Protein AF-A0A8S2TZI8-F1 (afdb_monomer)

Mean predicted aligned error: 6.49 Å

Radius of gyration: 13.8 Å; Cα contacts (8 Å, |Δi|>4): 81; chains: 1; bounding box: 25×33×37 Å

Nearest PDB structures (foldseek):
  5opt-assembly1_g  TM=2.236E-01  e=5.067E+00  Trypanosoma cruzi strain CL Brener
  7ase-assembly1_g  TM=2.285E-01  e=6.139E+00  Trypanosoma cruzi
  5t2a-assembly1_AR  TM=2.295E-01  e=6.978E+00  Leishmania donovani

pLDDT: mean 83.69, std 10.49, range [52.66, 94.88]

Structure (mmCIF, N/CA/C/O backbone):
data_AF-A0A8S2TZI8-F1
#
_entry.id   AF-A0A8S2TZI8-F1
#
loop_
_atom_site.group_PDB
_atom_site.id
_atom_site.type_symbol
_atom_site.label_atom_id
_atom_site.label_alt_id
_atom_site.label_comp_id
_atom_site.label_asym_id
_atom_site.label_entity_id
_atom_site.label_seq_id
_atom_site.pdbx_PDB_ins_code
_atom_site.Cartn_x
_atom_site.Cartn_y
_atom_site.Cartn_z
_atom_site.occupancy
_atom_site.B_iso_or_equiv
_atom_site.auth_seq_id
_atom_site.auth_comp_id
_atom_site.auth_asym_id
_atom_site.auth_atom_id
_atom_site.pdbx_PDB_model_num
ATOM 1 N N . CYS A 1 1 ? -6.009 -9.394 0.214 1.00 64.81 1 CYS A N 1
ATOM 2 C CA . CYS A 1 1 ? -4.990 -10.026 1.092 1.00 64.81 1 CYS A CA 1
ATOM 3 C C . CYS A 1 1 ? -5.262 -9.645 2.561 1.00 64.81 1 CYS A C 1
ATOM 5 O O . CYS A 1 1 ? -5.816 -8.570 2.786 1.00 64.81 1 CYS A O 1
ATOM 7 N N . ARG A 1 2 ? -4.948 -10.501 3.553 1.00 80.88 2 ARG A N 1
ATOM 8 C CA . ARG A 1 2 ? -5.078 -10.174 4.993 1.00 80.88 2 ARG A CA 1
ATOM 9 C C . ARG A 1 2 ? -3.708 -10.155 5.652 1.00 80.88 2 ARG A C 1
ATOM 11 O O . ARG A 1 2 ? -3.013 -11.163 5.622 1.00 80.88 2 ARG A O 1
ATOM 18 N N . LEU A 1 3 ? -3.364 -9.043 6.287 1.00 84.25 3 LEU A N 1
ATOM 19 C CA . LEU A 1 3 ? -2.047 -8.828 6.881 1.00 84.25 3 LEU A CA 1
ATOM 20 C C . LEU A 1 3 ? 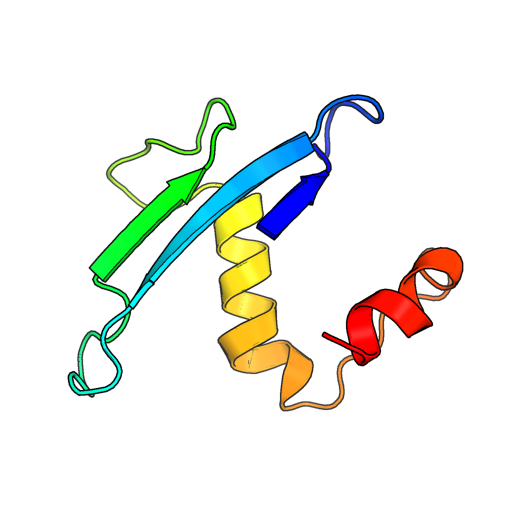-2.166 -8.636 8.386 1.00 84.25 3 LEU A C 1
ATOM 22 O O . LEU A 1 3 ? -3.152 -8.100 8.899 1.00 84.25 3 LEU A O 1
ATOM 26 N N . HIS A 1 4 ? -1.167 -9.135 9.095 1.00 85.44 4 HIS A N 1
ATOM 27 C CA . HIS A 1 4 ? -1.169 -9.170 10.544 1.00 85.44 4 HIS A CA 1
ATOM 28 C C . HIS A 1 4 ? -0.887 -7.794 11.139 1.00 85.44 4 HIS A C 1
ATOM 30 O O . HIS A 1 4 ? -0.027 -7.065 10.647 1.00 85.44 4 HIS A O 1
ATOM 36 N N . SER A 1 5 ? -1.580 -7.443 12.222 1.00 80.69 5 SER A N 1
ATOM 37 C CA . SER A 1 5 ? -1.259 -6.223 12.953 1.00 80.69 5 SER A CA 1
ATOM 38 C C . SER A 1 5 ? 0.114 -6.343 13.603 1.00 80.69 5 SER A C 1
ATOM 40 O O . SER A 1 5 ? 0.388 -7.294 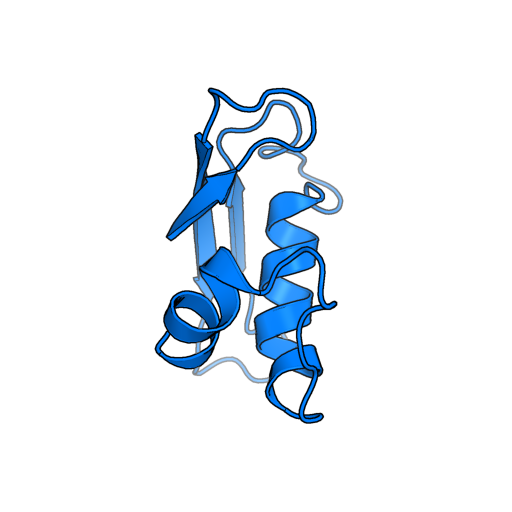14.331 1.00 80.69 5 SER A O 1
ATOM 42 N N . ARG A 1 6 ? 0.947 -5.311 13.453 1.00 78.19 6 ARG A N 1
ATOM 43 C CA . ARG A 1 6 ? 2.212 -5.218 14.197 1.00 78.19 6 ARG A CA 1
ATOM 44 C C . ARG A 1 6 ? 2.020 -5.141 15.718 1.00 78.19 6 ARG A C 1
ATOM 46 O O . ARG A 1 6 ? 2.922 -5.502 16.464 1.00 78.19 6 ARG A O 1
ATOM 53 N N . HIS A 1 7 ? 0.867 -4.648 16.172 1.00 82.38 7 HIS A N 1
ATOM 54 C CA . HIS A 1 7 ? 0.602 -4.363 17.585 1.00 82.38 7 HIS A CA 1
ATOM 55 C C . HIS A 1 7 ? -0.212 -5.448 18.292 1.00 82.38 7 HIS A C 1
ATOM 57 O O . HIS A 1 7 ? -0.255 -5.466 19.517 1.00 82.38 7 HIS A O 1
ATOM 63 N N . SER A 1 8 ? -0.872 -6.335 17.546 1.00 84.25 8 SER A N 1
ATOM 64 C CA . SER A 1 8 ? -1.731 -7.371 18.115 1.00 84.25 8 SER A CA 1
ATOM 65 C C . SER A 1 8 ? -1.633 -8.652 17.309 1.00 84.25 8 SER A C 1
ATOM 67 O O . SER A 1 8 ? -1.967 -8.677 16.124 1.00 84.25 8 SER A O 1
ATOM 69 N N . ASN A 1 9 ? -1.240 -9.741 17.975 1.00 78.44 9 ASN A N 1
ATOM 70 C CA . ASN A 1 9 ? -1.069 -11.013 17.292 1.00 78.44 9 ASN A CA 1
ATOM 71 C C . ASN A 1 9 ? -2.411 -11.719 16.957 1.00 78.44 9 ASN A C 1
ATOM 73 O O . ASN A 1 9 ? -2.413 -12.745 16.284 1.00 78.44 9 ASN A O 1
ATOM 77 N N . SER A 1 10 ? -3.551 -11.194 17.411 1.00 84.94 10 SER A N 1
ATOM 78 C CA . SER A 1 10 ? -4.886 -11.727 17.096 1.00 84.94 10 SER A CA 1
ATOM 79 C C . SER A 1 10 ? -5.591 -10.959 15.977 1.00 84.94 10 SER A C 1
ATOM 81 O O . SER A 1 10 ? -6.622 -11.401 15.473 1.00 84.94 10 SER A O 1
ATOM 83 N N . THR A 1 11 ? -5.053 -9.805 15.576 1.00 86.19 11 THR A N 1
ATOM 84 C CA . THR A 1 11 ? -5.729 -8.890 14.657 1.00 86.19 11 THR A CA 1
ATOM 85 C C . THR A 1 11 ? -5.127 -8.977 13.264 1.00 86.19 11 THR A C 1
ATOM 87 O O . THR A 1 11 ? -3.920 -8.829 13.081 1.00 86.19 11 THR A O 1
ATOM 90 N N . ARG A 1 12 ? -5.990 -9.158 12.264 1.00 88.25 12 ARG A N 1
ATOM 91 C CA . ARG A 1 12 ? -5.627 -9.129 10.847 1.00 88.25 12 ARG A CA 1
ATOM 92 C C . ARG A 1 12 ? -6.485 -8.100 10.130 1.00 88.25 12 ARG A C 1
ATOM 94 O O . ARG A 1 12 ? -7.689 -8.045 10.362 1.00 88.25 12 ARG A O 1
ATOM 101 N N . TYR A 1 13 ? -5.869 -7.317 9.258 1.00 89.44 13 TYR A N 1
ATOM 102 C CA . TYR A 1 13 ? -6.542 -6.286 8.481 1.00 89.44 13 TYR A CA 1
ATOM 103 C C . TYR A 1 13 ? -6.656 -6.717 7.028 1.00 89.44 13 TYR A C 1
ATOM 105 O O . TYR A 1 13 ? -5.699 -7.242 6.454 1.00 89.44 13 TYR A O 1
ATOM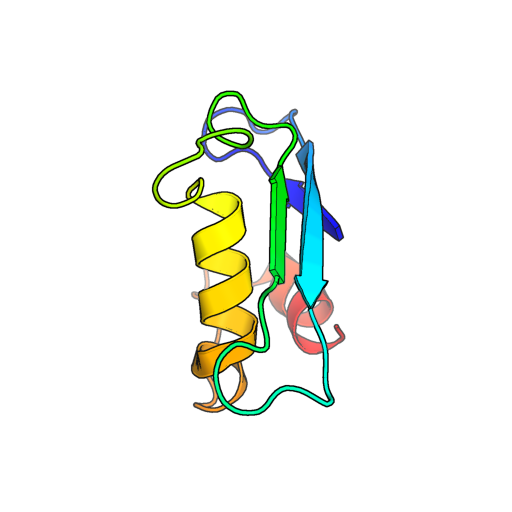 113 N N . PHE A 1 14 ? -7.816 -6.471 6.423 1.00 91.19 14 PHE A N 1
ATOM 114 C CA . PHE A 1 14 ? -7.933 -6.535 4.973 1.00 91.19 14 PHE A CA 1
ATOM 115 C C . PHE A 1 14 ? -7.209 -5.353 4.334 1.00 91.19 14 PHE A C 1
ATOM 117 O O . PHE A 1 14 ? -7.239 -4.229 4.853 1.00 91.19 14 PHE A O 1
ATOM 124 N N . ILE A 1 15 ? -6.549 -5.653 3.220 1.00 91.12 15 ILE A N 1
ATOM 125 C CA . ILE A 1 15 ? -5.753 -4.714 2.443 1.00 91.12 15 ILE A CA 1
ATOM 126 C C . ILE A 1 15 ? -6.139 -4.820 0.977 1.00 91.12 15 ILE A C 1
ATOM 128 O O . ILE A 1 15 ? -6.168 -5.932 0.429 1.00 91.12 15 ILE A O 1
ATOM 132 N N . CYS A 1 16 ? -6.371 -3.655 0.376 1.00 90.94 16 CYS A N 1
ATOM 133 C CA . CYS A 1 16 ? -6.647 -3.474 -1.039 1.00 90.94 16 CYS A CA 1
ATOM 134 C C . CYS A 1 16 ? -5.750 -2.365 -1.595 1.00 90.94 16 CYS A C 1
ATOM 136 O O . CYS A 1 16 ? -5.574 -1.325 -0.959 1.00 90.94 16 CYS A O 1
ATOM 138 N N . VAL A 1 17 ? -5.211 -2.602 -2.785 1.00 90.88 17 VAL A N 1
ATOM 139 C CA . VAL A 1 17 ? -4.533 -1.600 -3.606 1.00 90.88 17 VAL A CA 1
ATOM 140 C C . VAL A 1 17 ? -5.255 -1.615 -4.940 1.00 90.88 17 VAL A C 1
ATOM 142 O O . VAL A 1 17 ? -5.389 -2.678 -5.547 1.00 90.88 17 VAL A O 1
ATOM 145 N N . GLN A 1 18 ? -5.778 -0.466 -5.342 1.00 92.00 18 GLN A N 1
ATOM 146 C CA . GLN A 1 18 ? -6.347 -0.284 -6.663 1.00 92.00 18 GLN A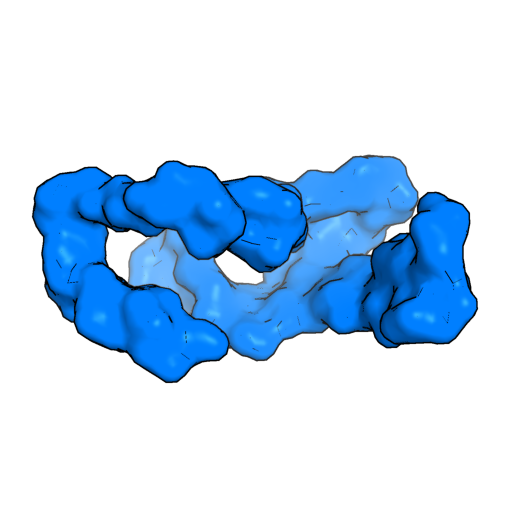 CA 1
ATOM 147 C C . GLN A 1 18 ? -5.225 0.154 -7.591 1.00 92.00 18 GLN A C 1
ATOM 149 O O . GLN A 1 18 ? -4.529 1.132 -7.313 1.00 92.00 18 GLN A O 1
ATOM 154 N N . TYR A 1 19 ? -5.057 -0.584 -8.678 1.00 92.31 19 TYR A N 1
ATOM 155 C CA . TYR A 1 19 ? -4.042 -0.298 -9.669 1.00 92.31 19 TYR A CA 1
ATOM 156 C C . TYR A 1 19 ? -4.614 -0.438 -11.077 1.00 92.31 19 TYR A C 1
ATOM 158 O O . TYR A 1 19 ? -5.589 -1.162 -11.287 1.00 92.31 19 TYR A O 1
ATOM 166 N N . ASP A 1 20 ? -4.014 0.291 -12.005 1.00 94.62 20 ASP A N 1
ATOM 167 C CA . ASP A 1 20 ? -4.299 0.268 -13.429 1.00 94.62 20 ASP A CA 1
ATOM 168 C C . ASP A 1 20 ? -3.023 -0.147 -14.159 1.00 94.62 20 ASP A C 1
ATOM 170 O O . ASP A 1 20 ? -2.000 0.525 -14.064 1.00 94.62 20 ASP A O 1
ATOM 174 N N . GLU A 1 21 ? -3.071 -1.282 -14.852 1.00 90.19 21 GLU A N 1
ATOM 175 C CA . GLU A 1 21 ? -1.926 -1.805 -15.607 1.00 90.19 21 GLU A CA 1
ATOM 176 C C . GLU A 1 21 ? -1.666 -1.019 -16.898 1.00 90.19 21 GLU A C 1
ATOM 178 O O . GLU A 1 21 ? -0.605 -1.170 -17.496 1.00 90.19 21 GLU A O 1
ATOM 183 N N . THR A 1 22 ? -2.627 -0.204 -17.342 1.00 94.88 22 THR A N 1
ATOM 184 C CA . THR A 1 22 ? -2.527 0.568 -18.588 1.00 94.88 22 THR A CA 1
ATOM 185 C C . THR A 1 22 ? -1.926 1.958 -18.397 1.00 94.88 22 THR A C 1
ATOM 187 O O . THR A 1 22 ? -1.520 2.580 -19.377 1.00 94.88 22 THR A O 1
ATOM 190 N N . ASP A 1 23 ? -1.851 2.440 -17.156 1.00 93.31 23 ASP A N 1
ATOM 191 C CA . ASP A 1 23 ? -1.270 3.738 -16.823 1.00 93.31 23 ASP A CA 1
ATOM 192 C C . ASP A 1 23 ? 0.191 3.574 -16.387 1.00 93.31 23 ASP A C 1
ATOM 194 O O . ASP A 1 23 ? 0.478 3.075 -15.299 1.00 93.31 23 ASP A O 1
ATOM 198 N N . GLU A 1 24 ? 1.121 3.982 -17.250 1.00 90.00 24 GLU A N 1
ATOM 199 C CA . GLU A 1 24 ? 2.562 3.852 -17.002 1.00 90.00 24 GLU A CA 1
ATOM 200 C C . GLU A 1 24 ? 3.114 4.914 -16.034 1.00 90.00 24 GLU A C 1
ATOM 202 O O . GLU A 1 24 ? 4.120 4.668 -15.368 1.00 90.00 24 GLU A O 1
ATOM 207 N N . GLU A 1 25 ? 2.462 6.074 -15.925 1.00 91.31 25 GLU A N 1
ATOM 208 C CA . GLU A 1 25 ? 2.943 7.203 -15.118 1.00 91.31 25 GLU A CA 1
ATOM 209 C C . GLU A 1 25 ? 2.448 7.100 -13.670 1.00 91.31 25 GLU A C 1
ATOM 211 O O . GLU A 1 25 ? 3.208 7.305 -12.719 1.00 91.31 25 GLU A O 1
ATOM 216 N N . GLU A 1 26 ? 1.175 6.740 -13.482 1.00 90.69 26 GLU A N 1
ATOM 217 C CA . GLU A 1 26 ? 0.546 6.629 -12.165 1.00 90.69 26 GLU A CA 1
ATOM 218 C C . GLU A 1 26 ? -0.314 5.355 -12.051 1.00 90.69 26 GLU A C 1
ATOM 220 O O . GLU A 1 26 ? -1.542 5.430 -11.940 1.00 90.69 26 GLU A O 1
ATOM 225 N N . PRO A 1 27 ? 0.297 4.156 -12.037 1.00 91.44 27 PRO A N 1
ATOM 226 C CA . PRO A 1 27 ? -0.445 2.896 -12.011 1.00 91.44 27 PRO A CA 1
ATOM 227 C C . PRO A 1 27 ? -1.208 2.665 -10.703 1.00 91.44 27 PRO A C 1
ATOM 229 O O . PRO A 1 27 ? -2.194 1.940 -10.693 1.00 91.44 27 PRO A O 1
ATOM 232 N N . ILE A 1 28 ? -0.790 3.243 -9.572 1.00 90.81 28 ILE A N 1
ATOM 233 C CA . ILE A 1 28 ? -1.450 3.040 -8.271 1.00 90.81 28 ILE A CA 1
ATOM 234 C C . ILE A 1 28 ? -2.488 4.142 -8.043 1.00 90.81 28 ILE A C 1
ATOM 236 O O . ILE A 1 28 ? -2.124 5.276 -7.756 1.00 90.81 28 ILE A O 1
ATOM 240 N N . LYS A 1 29 ? -3.778 3.801 -8.131 1.00 92.00 29 LYS A N 1
ATOM 241 C CA . LYS A 1 29 ? -4.885 4.774 -8.106 1.00 92.00 29 LYS A CA 1
ATOM 242 C C . LYS A 1 29 ? -5.425 5.063 -6.714 1.00 92.00 29 LYS A C 1
ATOM 244 O O . LYS A 1 29 ? -5.770 6.197 -6.406 1.00 92.00 29 LYS A O 1
ATOM 249 N N . ASP A 1 30 ? -5.530 4.035 -5.880 1.00 91.19 30 ASP A N 1
ATOM 250 C CA . ASP A 1 30 ? -6.044 4.176 -4.519 1.00 91.19 30 ASP A CA 1
ATOM 251 C C . ASP A 1 30 ? -5.559 3.021 -3.639 1.00 91.19 30 ASP A C 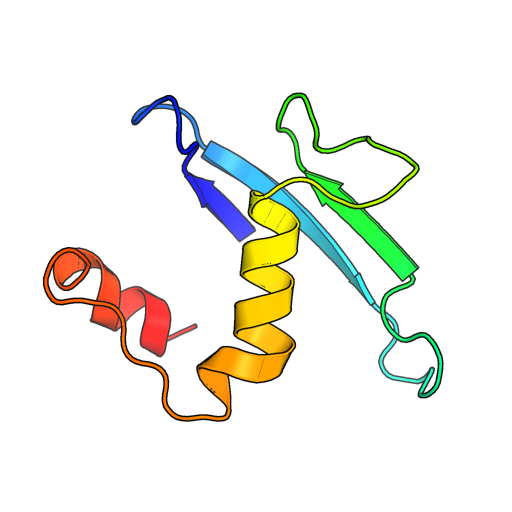1
ATOM 253 O O . ASP A 1 30 ? -5.097 1.976 -4.112 1.00 91.19 30 ASP A O 1
ATOM 257 N N . HIS A 1 31 ? -5.665 3.188 -2.329 1.00 90.81 31 HIS A N 1
ATOM 258 C CA . HIS A 1 31 ? -5.320 2.164 -1.369 1.00 90.81 31 HIS A CA 1
ATOM 259 C C . HIS A 1 31 ? -6.226 2.215 -0.143 1.00 90.81 31 HIS A C 1
ATOM 261 O O . HIS A 1 31 ? -6.627 3.266 0.346 1.00 90.81 31 HIS A O 1
ATOM 267 N N . TYR A 1 32 ? -6.501 1.042 0.421 1.00 92.31 32 TYR A N 1
ATOM 268 C CA . TYR A 1 32 ? -7.299 0.943 1.631 1.00 92.31 32 TYR A CA 1
ATOM 269 C C . TYR A 1 32 ? -6.785 -0.151 2.553 1.00 92.31 32 TYR A C 1
ATOM 271 O O . TYR A 1 32 ? -6.547 -1.295 2.150 1.00 92.31 32 TYR A O 1
ATOM 279 N N . CYS A 1 33 ? -6.682 0.183 3.836 1.00 92.06 33 CYS A N 1
ATOM 280 C CA . CYS A 1 33 ? -6.442 -0.790 4.888 1.00 92.06 33 CYS A CA 1
ATOM 281 C C . CYS A 1 33 ? -7.445 -0.599 6.027 1.00 92.06 33 CYS A C 1
ATOM 283 O O . CYS A 1 33 ? -7.760 0.517 6.430 1.00 92.06 33 CYS A O 1
ATOM 285 N N . GLN A 1 34 ? -7.912 -1.702 6.608 1.00 92.62 34 GLN A N 1
ATOM 286 C CA . GLN A 1 34 ? -8.814 -1.654 7.764 1.00 92.62 34 GLN A CA 1
ATOM 287 C C . GLN A 1 34 ? -8.147 -1.204 9.074 1.00 92.62 34 GLN A C 1
ATOM 289 O O . GLN A 1 34 ? -8.828 -1.074 10.092 1.00 92.62 34 GLN A O 1
ATOM 294 N N . CYS A 1 35 ? -6.828 -0.997 9.098 1.00 90.44 35 CYS A N 1
ATOM 295 C CA . CYS A 1 35 ? -6.173 -0.481 10.293 1.00 90.44 35 CYS A CA 1
ATOM 296 C C . CYS A 1 35 ? -6.579 0.975 10.565 1.00 90.44 35 CYS A C 1
ATOM 298 O O . CYS A 1 35 ? -7.016 1.687 9.664 1.00 90.44 35 CYS A O 1
ATOM 300 N N . LYS A 1 36 ? -6.350 1.449 11.795 1.00 87.25 36 LYS A N 1
ATOM 301 C CA . LYS A 1 36 ? -6.683 2.824 12.213 1.00 87.25 36 LYS A CA 1
ATOM 302 C C . LYS A 1 36 ? -6.122 3.897 11.270 1.00 87.25 36 LYS A C 1
ATOM 304 O O . LYS A 1 36 ? -6.805 4.866 10.972 1.00 87.25 36 LYS A O 1
ATOM 309 N N . ASP A 1 37 ? -4.911 3.685 10.760 1.00 86.25 37 ASP A N 1
ATOM 310 C CA . ASP A 1 37 ? -4.227 4.611 9.852 1.00 86.25 37 ASP A CA 1
ATOM 311 C C . ASP A 1 37 ? -4.489 4.343 8.360 1.00 86.25 37 ASP A C 1
ATOM 313 O O . ASP A 1 37 ? -3.885 4.984 7.508 1.00 86.25 37 ASP A O 1
ATOM 317 N N . GLY A 1 38 ? -5.331 3.367 8.016 1.00 83.06 38 GLY A N 1
ATOM 318 C CA . GLY A 1 38 ? -5.468 2.866 6.645 1.00 83.06 38 GLY A CA 1
ATOM 319 C C . GLY A 1 38 ? -6.382 3.687 5.736 1.00 83.06 38 GLY A C 1
ATOM 320 O O . GLY A 1 38 ? -6.559 3.306 4.586 1.00 83.06 38 GLY A O 1
ATOM 321 N N . LYS A 1 39 ? -6.950 4.780 6.264 1.00 82.38 39 LYS A N 1
ATOM 322 C CA . LYS A 1 39 ? -7.802 5.753 5.557 1.00 82.38 39 LYS A CA 1
ATOM 323 C C . LYS A 1 39 ? -7.146 7.133 5.421 1.00 82.38 39 LYS A C 1
ATOM 325 O O . LYS A 1 39 ? -7.840 8.127 5.221 1.00 82.38 39 LYS A O 1
ATOM 330 N N . LYS A 1 40 ? -5.838 7.238 5.668 1.00 82.25 40 LYS A N 1
ATOM 331 C CA . LYS A 1 40 ? -5.139 8.525 5.572 1.00 82.25 40 LYS A CA 1
ATOM 332 C C . LYS A 1 40 ? -5.121 8.982 4.114 1.00 82.25 40 LYS A C 1
ATOM 334 O O . LYS A 1 40 ? -4.8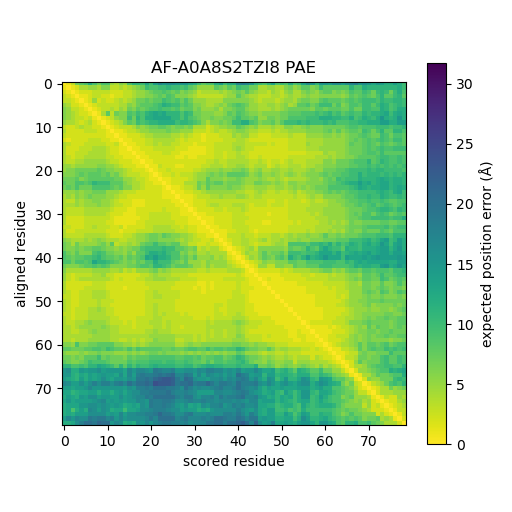09 8.194 3.238 1.00 82.25 40 LYS A O 1
ATOM 339 N N . ILE A 1 41 ? -5.439 10.258 3.898 1.00 73.44 41 ILE A N 1
ATOM 340 C CA . ILE A 1 41 ? -5.454 10.891 2.567 1.00 73.44 41 ILE A CA 1
ATOM 341 C C . ILE A 1 41 ? -4.022 11.183 2.090 1.00 73.44 41 ILE A C 1
ATOM 343 O O . ILE A 1 41 ? -3.735 11.126 0.903 1.00 73.44 41 ILE A O 1
ATOM 347 N N . VAL A 1 42 ? -3.111 11.487 3.023 1.00 78.88 42 VAL A N 1
ATOM 348 C CA . VAL A 1 42 ? -1.697 11.748 2.729 1.00 78.88 42 VAL A CA 1
ATOM 349 C C . VAL A 1 42 ? -0.851 10.579 3.224 1.00 78.88 42 VAL A C 1
ATOM 351 O O . VAL A 1 42 ? -0.860 10.254 4.416 1.00 78.88 42 VAL A O 1
ATOM 354 N N . GLY A 1 43 ? -0.092 9.977 2.309 1.00 84.69 43 GLY A N 1
ATOM 355 C CA . GLY A 1 43 ? 0.721 8.791 2.572 1.00 84.69 43 GLY A CA 1
ATOM 356 C C . GLY A 1 43 ? -0.119 7.517 2.669 1.00 84.69 43 GLY A C 1
ATOM 357 O O . GLY A 1 43 ? -1.224 7.454 2.152 1.00 84.69 43 GLY A O 1
ATOM 358 N N . CYS A 1 44 ? 0.416 6.489 3.327 1.00 89.06 44 CYS A N 1
ATOM 359 C CA . CYS A 1 44 ? -0.287 5.228 3.554 1.00 89.06 44 CYS A CA 1
ATOM 360 C C . CYS A 1 44 ? 0.087 4.628 4.917 1.00 89.06 44 CYS A C 1
ATOM 362 O O . CYS A 1 44 ? 1.029 5.070 5.583 1.00 89.06 44 CYS A O 1
ATOM 364 N N . CYS A 1 45 ? -0.653 3.616 5.372 1.00 91.25 45 CYS A N 1
ATOM 365 C CA . CYS A 1 45 ? -0.278 2.898 6.587 1.00 91.25 45 CYS A CA 1
ATOM 366 C C . CYS A 1 45 ? 0.918 1.967 6.333 1.00 91.25 45 CYS A C 1
ATOM 368 O O . CYS A 1 45 ? 1.154 1.521 5.209 1.00 91.25 45 CYS A O 1
ATOM 370 N N . GLY A 1 46 ? 1.631 1.585 7.398 1.00 89.06 46 GLY A N 1
ATOM 371 C CA . GLY A 1 46 ? 2.776 0.675 7.277 1.00 89.06 46 GLY A CA 1
ATOM 372 C C . GLY A 1 46 ? 2.439 -0.665 6.608 1.00 89.06 46 GLY A C 1
ATOM 373 O O . GLY A 1 46 ? 3.297 -1.251 5.954 1.00 89.06 46 GLY A O 1
ATOM 374 N N . HIS A 1 47 ? 1.188 -1.133 6.704 1.00 90.62 47 HIS A N 1
ATOM 375 C CA . HIS A 1 47 ? 0.773 -2.356 6.017 1.00 90.62 47 HIS A CA 1
ATOM 376 C C . HIS A 1 47 ? 0.755 -2.183 4.489 1.00 90.62 47 HIS A C 1
ATOM 378 O O . HIS A 1 47 ? 1.270 -3.046 3.785 1.00 90.62 47 HIS A O 1
ATOM 384 N N . ILE A 1 48 ? 0.215 -1.068 3.982 1.00 92.00 48 ILE A N 1
ATOM 385 C CA . ILE A 1 48 ? 0.204 -0.748 2.544 1.00 92.00 48 ILE A CA 1
ATOM 386 C C . ILE A 1 48 ? 1.627 -0.540 2.040 1.00 92.00 48 ILE A C 1
ATOM 388 O O . ILE A 1 48 ? 2.016 -1.165 1.058 1.00 92.00 48 ILE A O 1
ATOM 392 N N . ALA A 1 49 ? 2.423 0.257 2.760 1.00 91.94 49 ALA A N 1
ATOM 393 C CA . ALA A 1 49 ? 3.818 0.508 2.408 1.00 91.94 49 ALA A CA 1
ATOM 394 C C . ALA A 1 49 ? 4.615 -0.797 2.256 1.00 91.94 49 ALA A C 1
ATOM 396 O O . ALA A 1 49 ? 5.371 -0.958 1.303 1.00 91.94 49 ALA A O 1
ATOM 397 N N . THR A 1 50 ? 4.402 -1.759 3.161 1.00 90.88 50 THR A N 1
ATOM 398 C CA . THR A 1 50 ? 5.071 -3.068 3.106 1.00 90.88 50 THR A CA 1
ATOM 399 C C . THR A 1 50 ? 4.664 -3.869 1.867 1.00 90.88 50 THR A C 1
ATOM 401 O O . THR A 1 50 ? 5.522 -4.469 1.224 1.00 90.88 50 THR A O 1
ATOM 404 N N . VAL A 1 51 ? 3.372 -3.871 1.514 1.00 90.56 51 VAL A N 1
ATOM 405 C CA . VAL A 1 51 ? 2.867 -4.562 0.314 1.00 90.56 51 VAL A CA 1
ATOM 406 C C . VAL A 1 51 ? 3.451 -3.943 -0.953 1.00 90.56 51 VAL A C 1
ATOM 408 O O . VAL A 1 51 ? 3.978 -4.671 -1.790 1.00 90.56 51 VAL A O 1
ATOM 411 N N . LEU A 1 52 ? 3.418 -2.612 -1.069 1.00 91.19 52 LEU A N 1
ATOM 412 C CA . LEU A 1 52 ? 3.975 -1.897 -2.221 1.00 91.19 52 LEU A CA 1
ATOM 413 C C . LEU A 1 52 ? 5.480 -2.139 -2.361 1.00 91.19 52 LEU A C 1
ATOM 415 O O . LEU A 1 52 ? 5.956 -2.439 -3.450 1.00 91.19 52 LE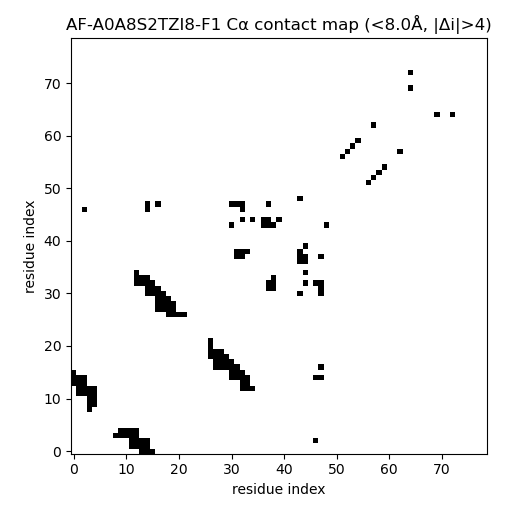U A O 1
ATOM 419 N N . TRP A 1 53 ? 6.227 -2.081 -1.258 1.00 91.81 53 TRP A N 1
ATOM 420 C CA . TRP A 1 53 ? 7.661 -2.365 -1.264 1.00 91.81 53 TRP A CA 1
ATOM 421 C C . TRP A 1 53 ? 7.973 -3.804 -1.695 1.00 91.81 53 TRP A C 1
ATOM 423 O O . TRP A 1 53 ? 8.884 -4.028 -2.494 1.00 91.81 53 TRP A O 1
ATOM 433 N N . TYR A 1 54 ? 7.214 -4.788 -1.201 1.00 89.62 54 TYR A N 1
ATOM 434 C CA . TYR A 1 54 ? 7.431 -6.182 -1.579 1.00 89.62 54 TYR A CA 1
ATOM 435 C C . TYR A 1 54 ? 7.146 -6.420 -3.067 1.00 89.62 54 TYR A C 1
ATOM 437 O O . TYR A 1 54 ? 7.986 -6.994 -3.762 1.00 89.62 54 TYR A O 1
ATOM 445 N N . LEU A 1 55 ? 5.998 -5.934 -3.556 1.00 87.81 55 LEU A N 1
ATOM 446 C CA . LEU A 1 55 ? 5.564 -6.105 -4.944 1.00 87.81 55 LEU A CA 1
ATOM 447 C C . LEU A 1 55 ? 6.408 -5.299 -5.940 1.00 87.81 55 LEU A C 1
ATOM 449 O O . LEU A 1 55 ? 6.670 -5.784 -7.034 1.00 87.81 55 LEU A O 1
ATOM 453 N N . GLY A 1 56 ? 6.834 -4.088 -5.585 1.00 89.12 56 GLY A N 1
ATOM 454 C CA . GLY A 1 56 ? 7.575 -3.205 -6.489 1.00 89.12 56 GLY A CA 1
ATOM 455 C C . GLY A 1 56 ? 9.089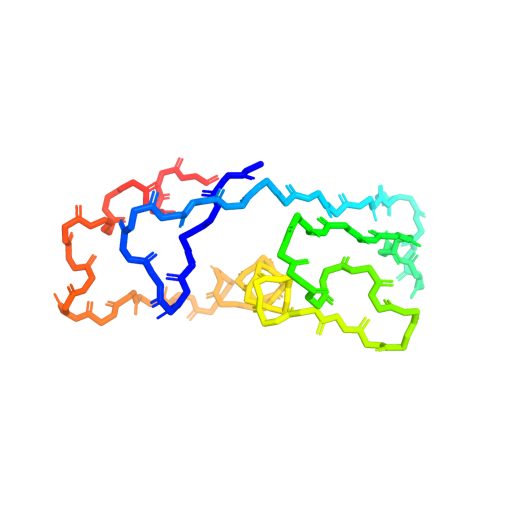 -3.399 -6.464 1.00 89.12 56 GLY A C 1
ATOM 456 O O . GLY A 1 56 ? 9.763 -3.050 -7.426 1.00 89.12 56 GLY A O 1
ATOM 457 N N . TYR A 1 57 ? 9.646 -3.948 -5.381 1.00 90.81 57 TYR A N 1
ATOM 458 C CA . TYR A 1 57 ? 11.098 -3.992 -5.198 1.00 90.81 57 TYR A CA 1
ATOM 459 C C . TYR A 1 57 ? 11.594 -5.338 -4.673 1.00 90.81 57 TYR A C 1
ATOM 461 O O . TYR A 1 57 ? 12.347 -6.028 -5.359 1.00 90.81 57 TYR A O 1
ATOM 469 N N . ALA A 1 58 ? 11.164 -5.746 -3.476 1.00 91.06 58 ALA A N 1
ATOM 470 C CA . ALA A 1 58 ? 11.798 -6.854 -2.758 1.00 91.06 58 ALA A CA 1
ATOM 471 C C . ALA A 1 58 ? 11.760 -8.180 -3.538 1.00 91.06 58 ALA A C 1
ATOM 473 O O . ALA A 1 58 ? 12.780 -8.869 -3.632 1.00 91.06 58 ALA A O 1
ATOM 474 N N . ARG A 1 59 ? 10.616 -8.517 -4.151 1.00 88.56 59 ARG A N 1
ATOM 475 C CA . ARG A 1 59 ? 10.467 -9.760 -4.929 1.00 88.56 59 ARG A CA 1
ATOM 476 C C . ARG A 1 59 ? 11.360 -9.811 -6.175 1.00 88.56 59 ARG A C 1
ATOM 478 O O . ARG A 1 59 ? 11.708 -10.895 -6.625 1.00 88.56 59 ARG A O 1
ATOM 485 N N . HIS A 1 60 ? 11.754 -8.655 -6.712 1.00 90.62 60 HIS A N 1
ATOM 486 C CA . HIS A 1 60 ? 12.561 -8.552 -7.932 1.00 90.62 60 HIS A CA 1
ATOM 487 C C . HIS A 1 60 ? 14.069 -8.613 -7.665 1.00 90.62 60 HIS A C 1
ATOM 489 O O . HIS A 1 60 ? 14.836 -8.920 -8.572 1.00 90.62 60 HIS A O 1
ATOM 495 N N . ILE A 1 61 ? 14.500 -8.365 -6.424 1.00 93.56 61 ILE A N 1
ATOM 496 C CA . ILE A 1 61 ? 15.918 -8.390 -6.026 1.00 93.56 61 ILE A CA 1
ATOM 497 C C . ILE A 1 61 ? 16.310 -9.666 -5.266 1.00 93.56 61 ILE A C 1
ATOM 499 O O . ILE A 1 61 ? 17.351 -9.704 -4.615 1.00 93.56 61 ILE A O 1
ATOM 503 N N . GLY A 1 62 ? 15.462 -10.698 -5.297 1.00 86.12 62 GLY A N 1
ATOM 504 C CA . GLY A 1 62 ? 15.706 -11.946 -4.572 1.00 86.12 62 GLY A CA 1
ATOM 505 C C . GLY A 1 62 ? 15.700 -11.770 -3.052 1.00 86.12 62 GLY A C 1
ATOM 506 O O . GLY A 1 62 ? 16.417 -12.481 -2.348 1.00 86.12 62 GLY A O 1
ATOM 507 N N . TRP A 1 63 ? 14.925 -10.811 -2.528 1.00 89.00 63 TRP A N 1
ATOM 508 C CA . TRP A 1 63 ? 14.816 -10.629 -1.085 1.00 89.00 63 TRP A CA 1
ATOM 509 C C . TRP A 1 63 ? 14.268 -11.898 -0.429 1.00 89.00 63 TRP A C 1
ATOM 511 O O . TRP A 1 63 ? 13.196 -12.391 -0.780 1.00 89.00 63 TRP A O 1
ATOM 521 N N . THR A 1 64 ? 14.987 -12.393 0.576 1.00 82.81 64 THR A N 1
ATOM 522 C CA . THR A 1 64 ? 14.551 -13.526 1.390 1.00 82.81 64 THR A CA 1
ATOM 523 C C . THR A 1 64 ? 14.167 -13.059 2.792 1.00 82.81 64 THR A C 1
ATOM 525 O O . THR A 1 64 ? 14.933 -12.306 3.406 1.00 82.81 64 THR A O 1
ATOM 528 N N . PRO A 1 65 ? 13.050 -13.545 3.361 1.00 77.88 65 PRO A N 1
ATOM 529 C CA . PRO A 1 65 ? 12.697 -13.253 4.744 1.00 77.88 65 PRO A CA 1
ATOM 530 C C . PRO A 1 65 ? 13.803 -13.697 5.714 1.00 77.88 65 PRO A C 1
ATOM 532 O O . PRO A 1 65 ? 14.479 -14.704 5.492 1.00 77.88 65 PRO A O 1
ATOM 535 N N . SER A 1 66 ? 13.973 -12.983 6.829 1.00 79.31 66 SER A N 1
ATOM 536 C CA . SER A 1 66 ? 14.920 -13.392 7.882 1.00 79.31 66 SER A CA 1
ATOM 537 C C . SER A 1 66 ? 14.555 -14.761 8.485 1.00 79.31 66 SER A C 1
ATOM 539 O O . SER A 1 66 ? 13.406 -15.198 8.383 1.00 79.31 66 SER A O 1
ATOM 541 N N . SER A 1 67 ? 15.496 -15.423 9.165 1.00 70.12 67 SER A N 1
ATOM 542 C CA . SER A 1 67 ? 15.286 -16.750 9.780 1.00 70.12 67 SER A CA 1
ATOM 543 C C . SER A 1 67 ? 14.105 -16.804 10.763 1.00 70.12 67 SER A C 1
ATOM 545 O O . SER A 1 67 ? 13.412 -17.805 10.898 1.00 70.12 67 SER A O 1
ATOM 547 N N . ARG A 1 68 ? 13.768 -15.683 11.413 1.00 69.00 68 ARG A N 1
ATOM 548 C CA . ARG A 1 68 ? 12.599 -15.602 12.310 1.00 69.00 68 ARG A CA 1
ATOM 549 C C . ARG A 1 68 ? 11.262 -15.834 11.587 1.00 69.00 68 ARG A C 1
ATOM 551 O O . ARG A 1 68 ? 10.284 -16.237 12.210 1.00 69.00 68 ARG A O 1
ATOM 558 N N . THR A 1 69 ? 11.221 -15.568 10.287 1.00 65.19 69 THR A N 1
ATOM 559 C CA . THR A 1 69 ? 10.044 -15.701 9.418 1.00 65.19 69 THR A CA 1
ATOM 560 C C . THR A 1 69 ? 10.004 -17.027 8.650 1.00 65.19 69 THR A C 1
ATOM 562 O O . THR A 1 69 ? 9.119 -17.198 7.818 1.00 65.19 69 THR A O 1
ATOM 565 N N . ASP A 1 70 ? 10.893 -17.983 8.966 1.00 61.59 70 ASP A N 1
ATOM 566 C CA . ASP A 1 70 ? 11.003 -19.289 8.288 1.00 61.59 70 ASP A CA 1
ATOM 567 C C . ASP A 1 70 ? 9.676 -20.047 8.200 1.00 61.59 70 ASP A C 1
ATOM 569 O O . ASP A 1 70 ? 9.361 -20.608 7.157 1.00 61.59 70 ASP A O 1
ATOM 573 N N . ARG A 1 71 ? 8.841 -19.972 9.245 1.00 64.31 71 ARG A N 1
ATOM 574 C CA . ARG A 1 71 ? 7.520 -20.627 9.280 1.00 64.31 71 ARG A CA 1
ATOM 575 C C . ARG A 1 71 ? 6.588 -20.199 8.141 1.00 64.31 71 ARG A C 1
ATOM 577 O O . ARG A 1 71 ? 5.709 -20.962 7.775 1.00 64.31 71 ARG A O 1
ATOM 584 N N . PHE A 1 72 ? 6.761 -18.987 7.621 1.00 65.19 72 PHE A N 1
ATOM 585 C CA . PHE A 1 72 ? 5.913 -18.417 6.573 1.00 65.19 72 PHE A CA 1
ATOM 586 C C . PHE A 1 72 ? 6.661 -18.258 5.244 1.00 65.19 72 PHE A C 1
ATOM 588 O O . PHE A 1 72 ? 6.103 -17.712 4.298 1.00 65.19 72 PHE A O 1
ATOM 595 N N . LYS A 1 73 ? 7.927 -18.697 5.152 1.00 64.38 73 LYS A N 1
ATOM 596 C CA . LYS A 1 73 ? 8.738 -18.532 3.936 1.00 64.38 73 LYS A CA 1
ATOM 597 C C . LYS A 1 73 ? 8.117 -19.229 2.733 1.00 64.38 73 LYS A C 1
ATOM 599 O O . LYS A 1 73 ? 8.039 -18.617 1.675 1.00 64.38 73 LYS A O 1
ATOM 604 N N . GLU A 1 74 ? 7.669 -20.470 2.905 1.00 63.00 74 GLU A N 1
ATOM 605 C CA . GLU A 1 74 ? 7.065 -21.259 1.824 1.00 63.00 74 GLU A CA 1
ATOM 606 C C . GLU A 1 74 ? 5.764 -20.620 1.325 1.00 63.00 74 GLU A C 1
ATOM 608 O O . GLU A 1 74 ? 5.584 -20.450 0.123 1.00 63.00 74 GLU A O 1
ATOM 613 N N . GLU A 1 75 ? 4.911 -20.158 2.246 1.00 64.56 75 GLU A N 1
ATOM 614 C CA . GLU A 1 75 ? 3.664 -19.463 1.905 1.00 64.56 75 GLU A CA 1
ATOM 615 C C . GLU A 1 75 ? 3.932 -18.146 1.159 1.00 64.56 75 GLU A C 1
ATOM 617 O O . GLU A 1 75 ? 3.278 -17.869 0.155 1.00 64.56 75 GLU A O 1
ATOM 622 N N . ILE A 1 76 ? 4.921 -17.355 1.599 1.00 64.12 76 ILE A N 1
ATOM 623 C CA . ILE A 1 76 ? 5.267 -16.064 0.981 1.00 64.12 76 ILE A CA 1
ATOM 624 C C . ILE A 1 76 ? 5.860 -16.245 -0.422 1.00 64.12 76 ILE A C 1
ATOM 626 O O . ILE A 1 76 ? 5.542 -15.457 -1.302 1.00 64.12 76 ILE A O 1
ATOM 630 N N . ILE A 1 77 ? 6.713 -17.252 -0.637 1.00 60.59 77 ILE A N 1
ATOM 631 C CA . ILE A 1 77 ? 7.340 -17.510 -1.948 1.00 60.59 77 ILE A CA 1
ATOM 632 C C . ILE A 1 77 ? 6.321 -18.046 -2.966 1.00 60.59 77 ILE A C 1
ATOM 634 O O . ILE A 1 77 ? 6.485 -17.839 -4.163 1.00 60.59 77 ILE A O 1
ATOM 638 N N . SER A 1 78 ? 5.278 -18.739 -2.500 1.00 58.50 78 SER A N 1
ATOM 639 C CA . SER A 1 78 ? 4.241 -19.319 -3.363 1.00 58.50 78 SER A CA 1
ATOM 640 C C . SER A 1 78 ? 3.161 -18.335 -3.847 1.00 58.50 78 SER A C 1
ATOM 642 O O . SER A 1 78 ? 2.342 -18.723 -4.680 1.00 58.50 78 SER A O 1
ATOM 644 N N . CYS A 1 79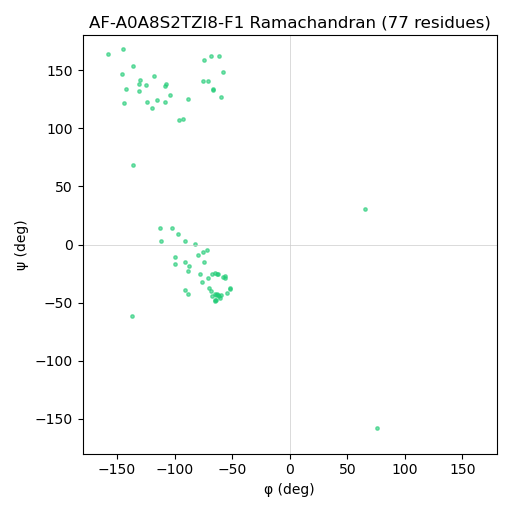 ? 3.134 -17.107 -3.313 1.00 52.66 79 CYS A N 1
ATOM 645 C CA . CYS A 1 79 ? 2.167 -16.053 -3.650 1.00 52.66 79 CYS A CA 1
ATOM 646 C C . CYS A 1 79 ? 2.706 -15.103 -4.726 1.00 52.66 79 CYS A C 1
ATOM 648 O O . CYS A 1 79 ? 1.881 -14.647 -5.548 1.00 52.66 79 CYS A O 1
#

Solvent-accessible surface area (backbone atoms only — not comparable to full-atom values): 5026 Å² total; per-residue (Å²): 98,75,46,74,41,94,89,38,97,88,44,68,30,53,47,50,73,44,68,41,94,86,41,88,89,65,29,72,74,50,70,42,34,71,48,95,56,20,77,50,90,75,75,70,26,74,69,55,50,51,52,51,45,38,75,75,42,38,69,79,71,70,64,71,80,58,80,92,44,54,94,48,44,67,63,62,74,74,108

Foldseek 3Di:
DWAADPVDRVDIKDWDWQADPPDPPPGTDDIAIPDPQRPDPPDHDPVVVVVCCCVVPCVVVVNFDPPVCVVCRVVVVVD

Sequence (79 aa):
CRLHSRHSNSTRYFICVQYDETDEEEPIKDHYCQCKDGKKIVGCCGHIATVLWYLGYARHIGWTPSSRTDRFKEEIISC

Secondary structure (DSSP, 8-state):
-EEE-SS-TT-EEEEEEEE-TT-SS--EEEEEESSTTTT-SSS--HHHHHHHHHHHTGGGTT----GGGGGGHHHHHT-

Organism: NCBI:txid392030